Protein AF-A0A328C6I8-F1 (afdb_monomer_lite)

Sequence (115 aa):
MRFDVNVVEVCEVRTPKGKAPVRWLPVTARAIDTDENCGHIVDLDRARWQIKEYFKSLKTGSTYLNSQHRSAHTRLATLSVKAMVAWNLFVIRYLVATTKTSKAAAGSHPHNLRF

InterPro domains:
  IPR012337 Ribonuclease H-like superfamily [SSF53098] (4-102)

Radius of gyration: 19.88 Å; chains: 1; bounding box: 42×38×55 Å

Secondary structure (DSSP, 8-state):
-----EE--EE-SSPPTTSPPPEE--EESS--SSHHHHHHHHHHHHHTTHHHHHHHIIIIIT-GGG----SHHHHHHHHHHHHHHHHHHHHHHHHHHHHHHHHHHTTS-S-S---

Structure (mmCIF, N/CA/C/O backbone):
data_AF-A0A328C6I8-F1
#
_entry.id   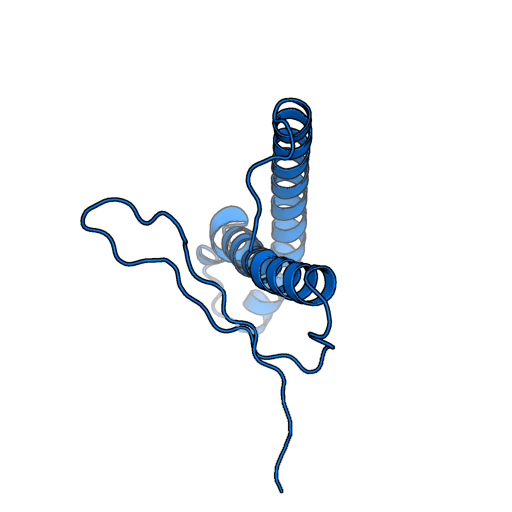AF-A0A328C6I8-F1
#
loop_
_atom_site.group_PDB
_atom_site.id
_atom_site.type_symbol
_atom_site.label_atom_id
_atom_site.label_alt_id
_atom_site.label_comp_id
_atom_site.label_asym_id
_atom_site.label_entity_id
_atom_site.label_seq_id
_atom_site.pdbx_PDB_ins_code
_atom_site.Cartn_x
_atom_site.Cartn_y
_atom_site.Cartn_z
_atom_site.occupancy
_atom_site.B_iso_or_equiv
_atom_site.auth_seq_id
_atom_site.auth_comp_id
_atom_site.auth_asym_id
_atom_site.auth_atom_id
_atom_site.pdbx_PDB_model_num
ATOM 1 N N . MET A 1 1 ? -25.969 -14.976 -11.279 1.00 68.06 1 MET A N 1
ATOM 2 C CA . MET A 1 1 ? -25.013 -15.474 -10.266 1.00 68.06 1 MET A CA 1
ATOM 3 C C . MET A 1 1 ? -24.826 -14.369 -9.237 1.00 68.06 1 MET A C 1
ATOM 5 O O . MET A 1 1 ? -24.573 -13.243 -9.649 1.00 68.06 1 MET A O 1
ATOM 9 N N . ARG A 1 2 ? -25.073 -14.642 -7.952 1.00 82.88 2 ARG A N 1
ATOM 10 C CA . ARG A 1 2 ? -24.988 -13.666 -6.850 1.00 82.88 2 ARG A CA 1
ATOM 11 C C . ARG A 1 2 ? -23.776 -14.052 -5.996 1.00 82.88 2 ARG A C 1
ATOM 13 O O . ARG A 1 2 ? -23.590 -15.241 -5.762 1.00 82.88 2 ARG A O 1
ATOM 20 N N . PHE A 1 3 ? -22.951 -13.083 -5.615 1.00 85.62 3 PHE A N 1
ATOM 21 C CA . PHE A 1 3 ? -21.773 -13.303 -4.775 1.00 85.62 3 PHE A CA 1
ATOM 22 C C . PHE A 1 3 ? -21.976 -12.570 -3.458 1.00 85.62 3 PHE A C 1
ATOM 24 O O . PHE A 1 3 ? -22.242 -11.367 -3.472 1.00 85.62 3 PHE A O 1
ATOM 31 N N . ASP A 1 4 ? -21.847 -13.294 -2.353 1.00 91.81 4 ASP A N 1
ATOM 32 C CA . ASP A 1 4 ? -21.865 -12.709 -1.019 1.00 91.81 4 ASP A CA 1
ATOM 33 C C . ASP A 1 4 ? -20.458 -12.226 -0.661 1.00 91.81 4 ASP A C 1
ATOM 35 O O . ASP A 1 4 ? -19.462 -12.916 -0.891 1.00 91.81 4 ASP A O 1
ATOM 39 N N . VAL A 1 5 ? -20.377 -11.001 -0.146 1.00 95.25 5 VAL A N 1
ATOM 40 C CA . VAL A 1 5 ? -19.127 -10.345 0.248 1.00 95.25 5 VAL A CA 1
ATOM 41 C C . VAL A 1 5 ? -19.330 -9.614 1.562 1.00 95.25 5 VAL A C 1
ATOM 43 O O . VAL A 1 5 ? -20.417 -9.108 1.839 1.00 95.25 5 VAL A O 1
ATOM 46 N N . ASN A 1 6 ? -18.256 -9.503 2.334 1.00 96.50 6 ASN A N 1
ATOM 47 C CA . ASN A 1 6 ? -18.235 -8.693 3.537 1.00 96.50 6 ASN A CA 1
ATOM 48 C C . ASN A 1 6 ? -17.729 -7.290 3.206 1.00 96.50 6 ASN A C 1
ATOM 50 O O . ASN A 1 6 ? -16.883 -7.094 2.325 1.00 96.50 6 ASN A O 1
ATOM 54 N N . VAL A 1 7 ? -18.242 -6.305 3.934 1.00 96.19 7 VAL A N 1
ATOM 55 C CA . VAL A 1 7 ? -17.824 -4.908 3.827 1.00 96.19 7 VAL A CA 1
ATOM 56 C C . VAL A 1 7 ? -17.532 -4.402 5.228 1.00 96.19 7 VAL A C 1
ATOM 58 O O . VAL A 1 7 ? -18.355 -4.561 6.125 1.00 96.19 7 VAL A O 1
ATOM 61 N N . VAL A 1 8 ? -16.364 -3.794 5.406 1.00 96.75 8 VAL A N 1
ATOM 62 C CA . VAL A 1 8 ? -16.003 -3.094 6.643 1.00 96.75 8 VAL A CA 1
ATOM 63 C C . VAL A 1 8 ? -16.141 -1.601 6.386 1.00 96.75 8 VAL A C 1
ATOM 65 O O . VAL A 1 8 ? -15.702 -1.114 5.348 1.00 96.75 8 VAL A O 1
ATOM 68 N N . GLU A 1 9 ? -16.746 -0.861 7.308 1.00 96.31 9 GLU A N 1
ATOM 69 C CA . GLU A 1 9 ? -16.778 0.597 7.245 1.00 96.31 9 GLU A CA 1
ATOM 70 C C . GLU A 1 9 ? -15.747 1.192 8.188 1.00 96.31 9 GLU A C 1
ATOM 72 O O . GLU A 1 9 ? -15.717 0.879 9.374 1.00 96.31 9 GLU A O 1
ATOM 77 N N . VAL A 1 10 ? -14.899 2.068 7.650 1.00 95.19 10 VAL A N 1
ATOM 78 C CA . VAL A 1 10 ? -13.914 2.803 8.435 1.00 95.19 10 VAL A CA 1
ATOM 79 C C . VAL A 1 10 ? -14.214 4.283 8.313 1.00 95.19 10 VAL A C 1
ATOM 81 O O . VAL A 1 10 ? -14.194 4.821 7.205 1.00 95.19 10 VAL A O 1
ATOM 84 N N . CYS A 1 11 ? -14.466 4.933 9.447 1.00 94.62 11 CYS A N 1
ATOM 85 C CA . CYS A 1 11 ? -14.813 6.348 9.542 1.00 94.62 11 CYS A CA 1
ATOM 86 C C . CYS A 1 11 ? -13.964 7.042 10.610 1.00 94.62 11 CYS A C 1
ATOM 88 O O . CYS A 1 11 ? -13.749 6.522 11.703 1.00 94.62 11 CYS A O 1
ATOM 90 N N . GLU A 1 12 ? -13.483 8.243 10.305 1.00 94.81 12 GLU A N 1
ATOM 91 C CA . GLU A 1 12 ? -12.772 9.085 11.262 1.00 94.81 12 GLU A CA 1
ATOM 92 C C . GLU A 1 12 ? -13.726 9.617 12.346 1.00 94.81 12 GLU A C 1
ATOM 94 O O . GLU A 1 12 ? -14.631 10.394 12.058 1.00 94.81 12 GLU A O 1
ATOM 99 N N . VAL A 1 13 ? -13.497 9.231 13.605 1.00 91.62 13 VAL A N 1
ATOM 100 C CA . VAL A 1 13 ? -14.378 9.582 14.738 1.00 91.62 13 VAL A CA 1
ATOM 101 C C . VAL A 1 13 ? -14.275 11.060 15.140 1.00 91.62 13 VAL A C 1
ATOM 103 O O . VAL A 1 13 ? -15.263 11.676 15.529 1.00 91.62 13 VAL A O 1
ATOM 106 N N . ARG A 1 14 ? -13.074 11.651 15.080 1.00 92.81 14 ARG A N 1
ATOM 107 C CA . ARG A 1 14 ? -12.805 13.027 15.543 1.00 92.81 14 ARG A CA 1
ATOM 108 C C . ARG A 1 14 ? -12.286 13.908 14.414 1.00 92.81 14 ARG A C 1
ATOM 110 O O . ARG A 1 14 ? -11.142 14.355 14.440 1.00 92.81 14 ARG A O 1
ATOM 117 N N . THR A 1 15 ? -13.140 14.162 13.431 1.00 92.81 15 THR A N 1
ATOM 118 C CA . THR A 1 15 ? -12.792 15.006 12.286 1.00 92.81 15 THR A CA 1
ATOM 119 C C . THR A 1 15 ? -12.501 16.450 12.716 1.00 92.81 15 THR A C 1
ATOM 121 O O . THR A 1 15 ? -13.297 17.050 13.446 1.00 92.81 15 THR A O 1
ATOM 124 N N . PRO A 1 16 ? -11.391 17.059 12.254 1.00 92.75 16 PRO A N 1
ATOM 125 C CA . PRO A 1 16 ? -11.107 18.467 12.501 1.00 92.75 16 PRO A CA 1
ATOM 126 C C . PRO A 1 16 ? -12.212 19.388 11.971 1.00 92.75 16 PRO A C 1
ATOM 128 O O . PRO A 1 16 ? -12.770 19.159 10.896 1.00 92.75 16 PRO A O 1
ATOM 131 N N . LYS A 1 17 ? -12.486 20.481 12.694 1.00 93.69 17 LYS A N 1
ATOM 132 C CA . LYS A 1 17 ? -13.515 21.459 12.310 1.00 93.69 17 LYS A CA 1
ATOM 133 C C . LYS A 1 17 ? -13.277 21.967 10.882 1.00 93.69 17 LYS A C 1
ATOM 135 O O . LYS A 1 17 ? -12.181 22.413 10.551 1.00 93.69 17 LYS A O 1
ATOM 140 N N . GLY A 1 18 ? -14.319 21.913 10.053 1.00 93.94 18 GLY A N 1
ATOM 141 C CA . GLY A 1 18 ? -14.279 22.378 8.663 1.00 93.94 18 GLY A CA 1
ATOM 142 C C . GLY A 1 18 ? -13.657 21.398 7.660 1.00 93.94 18 GLY A C 1
ATOM 143 O O . GLY A 1 18 ? -13.467 21.780 6.508 1.00 93.94 18 GLY A O 1
ATOM 144 N N . LYS A 1 19 ? -13.341 20.156 8.056 1.00 94.81 19 LYS A N 1
ATOM 145 C CA . LYS A 1 19 ? -12.901 19.090 7.140 1.00 94.81 19 LYS A CA 1
ATOM 146 C C . LYS A 1 19 ? -13.935 17.969 7.062 1.00 94.81 19 LYS A C 1
ATOM 148 O O . LYS A 1 19 ? -14.695 17.759 8.001 1.00 94.81 19 LYS A O 1
ATOM 153 N N . ALA A 1 20 ? -13.958 17.258 5.937 1.00 93.50 20 ALA A N 1
ATOM 154 C CA . ALA A 1 20 ? -14.742 16.036 5.793 1.00 93.50 20 ALA A CA 1
ATOM 155 C C . ALA A 1 20 ? -14.018 14.853 6.468 1.00 93.50 20 ALA A C 1
ATOM 157 O O . ALA A 1 20 ? -12.785 14.804 6.390 1.00 93.50 20 ALA A O 1
ATOM 158 N N . PRO A 1 21 ? -14.746 13.912 7.102 1.00 93.62 21 PRO A N 1
ATOM 159 C CA . PRO A 1 21 ? -14.150 12.726 7.708 1.00 93.62 21 PRO A CA 1
ATOM 160 C C . PRO A 1 21 ? -13.477 11.862 6.648 1.00 93.62 21 PRO A C 1
ATOM 162 O O . PRO A 1 21 ? -14.026 11.650 5.561 1.00 93.62 21 PRO A O 1
ATOM 165 N N . VAL A 1 22 ? -12.320 11.292 6.980 1.00 93.44 22 VAL A N 1
ATOM 166 C CA . VAL A 1 22 ? -11.794 10.177 6.190 1.00 93.44 22 VAL A CA 1
ATOM 167 C C . VAL A 1 22 ? -12.738 8.985 6.355 1.00 93.44 22 VAL A C 1
ATOM 169 O O . VAL A 1 22 ? -12.984 8.528 7.470 1.00 93.44 22 VAL A O 1
ATOM 172 N N . ARG A 1 23 ? -13.263 8.484 5.234 1.00 94.75 23 ARG A N 1
ATOM 173 C CA . ARG A 1 23 ? -14.151 7.322 5.184 1.00 94.75 23 ARG A CA 1
ATOM 174 C C . ARG A 1 23 ? -13.786 6.407 4.027 1.00 94.75 23 ARG A C 1
ATOM 176 O O . ARG A 1 23 ? -13.585 6.888 2.911 1.00 94.75 23 ARG A O 1
ATOM 183 N N . TRP A 1 24 ? -13.737 5.102 4.266 1.00 95.25 24 TRP A N 1
ATOM 184 C CA . TRP A 1 24 ? -13.577 4.111 3.202 1.00 95.25 24 TRP A CA 1
ATOM 185 C C . TRP A 1 24 ? -14.241 2.777 3.555 1.00 95.25 24 TRP A C 1
ATOM 187 O O . TRP A 1 24 ? -14.529 2.501 4.717 1.00 95.25 24 TRP A O 1
ATOM 197 N N . LEU A 1 25 ? -14.523 1.980 2.520 1.00 96.38 25 LEU A N 1
ATOM 198 C CA . LEU A 1 25 ? -15.294 0.737 2.605 1.00 96.38 25 LEU A CA 1
ATOM 199 C C . LEU A 1 25 ? -14.504 -0.433 1.988 1.00 96.38 25 LEU A C 1
ATOM 201 O O . LEU A 1 25 ? -14.712 -0.740 0.810 1.00 96.38 25 LEU A O 1
ATOM 205 N N . PRO A 1 26 ? -13.556 -1.064 2.708 1.00 95.38 26 PRO A N 1
ATOM 206 C CA . PRO A 1 26 ? -12.902 -2.270 2.219 1.00 95.38 26 PRO A CA 1
ATOM 207 C C . PRO A 1 26 ? -13.915 -3.395 1.988 1.00 95.38 26 PRO A C 1
ATOM 209 O O . PRO A 1 26 ? -14.659 -3.775 2.892 1.00 95.38 26 PRO A O 1
ATOM 212 N N . VAL A 1 27 ? -13.910 -3.951 0.777 1.00 95.88 27 VAL A N 1
ATOM 213 C CA . VAL A 1 27 ? -14.687 -5.144 0.418 1.00 95.88 27 VAL A CA 1
ATOM 214 C C . VAL A 1 27 ? -13.780 -6.361 0.526 1.00 95.88 27 VAL A C 1
ATOM 216 O O . VAL A 1 27 ? -12.645 -6.340 0.046 1.00 95.88 27 VAL A O 1
ATOM 219 N N . THR A 1 28 ? -14.261 -7.421 1.167 1.00 94.94 28 THR A N 1
ATOM 220 C CA . THR A 1 28 ? -13.433 -8.571 1.531 1.00 94.94 28 THR A CA 1
ATOM 221 C C . THR A 1 28 ? -14.233 -9.869 1.561 1.00 94.94 28 THR A C 1
ATOM 223 O O . THR A 1 28 ? -15.422 -9.882 1.858 1.00 94.94 28 THR A O 1
ATOM 226 N N . ALA A 1 29 ? -13.559 -10.982 1.273 1.00 94.69 29 ALA A N 1
ATOM 227 C CA . ALA A 1 29 ? -14.094 -12.331 1.477 1.00 94.69 29 ALA A CA 1
ATOM 228 C C . ALA A 1 29 ? -13.747 -12.896 2.870 1.00 94.69 29 ALA A C 1
ATOM 230 O O . ALA A 1 29 ? -14.080 -14.035 3.183 1.00 94.69 29 ALA A O 1
ATOM 231 N N . ARG A 1 30 ? -13.018 -12.132 3.693 1.00 94.19 30 ARG A N 1
ATOM 232 C CA . ARG A 1 30 ? -12.588 -12.550 5.035 1.00 94.19 30 ARG A CA 1
ATOM 233 C C . ARG A 1 30 ? -13.716 -12.359 6.048 1.00 94.19 30 ARG A C 1
ATOM 235 O O . ARG A 1 30 ? -14.568 -11.495 5.859 1.00 94.19 30 ARG A O 1
ATOM 242 N N . ALA A 1 31 ? -13.674 -13.144 7.119 1.00 95.06 31 ALA A N 1
ATOM 243 C CA . ALA A 1 31 ? -14.559 -13.028 8.275 1.00 95.06 31 ALA A CA 1
ATOM 244 C C . ALA A 1 31 ? -14.543 -11.613 8.884 1.00 95.06 31 ALA A C 1
ATOM 246 O O . ALA A 1 31 ? -13.509 -10.943 8.850 1.00 95.06 31 ALA A O 1
ATOM 247 N N . ILE A 1 32 ? -15.680 -11.188 9.441 1.00 96.56 32 ILE A N 1
ATOM 248 C CA . ILE A 1 32 ? -15.874 -9.885 10.112 1.00 96.56 32 ILE A CA 1
ATOM 249 C C . ILE A 1 32 ? -16.543 -10.038 11.491 1.00 96.56 32 ILE A C 1
ATOM 251 O O . ILE A 1 32 ? -17.107 -9.089 12.017 1.00 96.56 32 ILE A O 1
ATOM 255 N N . ASP A 1 33 ? -16.493 -11.240 12.075 1.00 96.38 33 ASP A N 1
ATOM 256 C CA . ASP A 1 33 ? -17.268 -11.590 13.278 1.00 96.38 33 ASP A CA 1
ATOM 257 C C . ASP A 1 33 ? -16.764 -10.935 14.573 1.00 96.38 33 ASP A C 1
ATOM 259 O O . ASP A 1 33 ? -17.470 -10.935 15.578 1.00 96.38 33 ASP A O 1
ATOM 263 N N . THR A 1 34 ? -15.537 -10.406 14.572 1.00 96.81 34 THR A N 1
ATOM 264 C CA . THR A 1 34 ? -14.910 -9.795 15.750 1.00 96.81 34 THR A CA 1
ATOM 265 C C . THR A 1 34 ? -14.208 -8.492 15.389 1.00 96.81 34 THR A C 1
ATOM 267 O O . THR A 1 34 ? -13.828 -8.265 14.234 1.00 96.81 34 THR A O 1
ATOM 270 N N . ASP A 1 35 ? -13.980 -7.653 16.394 1.00 95.12 35 ASP A N 1
ATOM 271 C CA . ASP A 1 35 ? -13.254 -6.393 16.235 1.00 95.12 35 ASP A CA 1
ATOM 272 C C . ASP A 1 35 ? -11.826 -6.625 15.717 1.00 95.12 35 ASP A C 1
ATOM 274 O O . ASP A 1 35 ? -11.332 -5.864 14.885 1.00 95.12 35 ASP A O 1
ATOM 278 N N . GLU A 1 36 ? -11.170 -7.714 16.129 1.00 95.50 36 GLU A N 1
ATOM 279 C CA . GLU A 1 36 ? -9.837 -8.085 15.644 1.00 95.50 36 GLU A CA 1
ATOM 280 C C . GLU A 1 36 ? -9.851 -8.455 14.157 1.00 95.50 36 GLU A C 1
ATOM 282 O O . GLU A 1 36 ? -8.936 -8.079 13.415 1.00 95.50 36 GLU A O 1
ATOM 287 N N . ASN A 1 37 ? -10.896 -9.155 13.699 1.00 96.12 37 ASN A N 1
ATOM 288 C CA . ASN A 1 37 ? -11.069 -9.477 12.283 1.00 96.12 37 ASN A CA 1
ATOM 289 C C . ASN A 1 37 ? -11.185 -8.193 11.450 1.00 96.12 37 ASN A C 1
ATOM 291 O O . ASN A 1 37 ? -10.467 -8.022 10.457 1.00 96.12 37 ASN A O 1
ATOM 295 N N . CYS A 1 38 ? -12.035 -7.265 11.896 1.00 95.94 38 CYS A N 1
ATOM 296 C CA . CYS A 1 38 ? -12.212 -5.958 11.272 1.00 95.94 38 CYS A CA 1
ATOM 297 C C . CYS A 1 38 ? -10.909 -5.146 11.291 1.00 95.94 38 CYS A C 1
ATOM 299 O O . CYS A 1 38 ? -10.478 -4.662 10.243 1.00 95.94 38 CYS A O 1
ATOM 301 N N . GLY A 1 39 ? -10.224 -5.070 12.435 1.00 94.94 39 GLY A N 1
ATOM 302 C CA . GLY A 1 39 ? -8.940 -4.383 12.580 1.00 94.94 39 GLY A CA 1
ATOM 303 C C . GLY A 1 39 ? -7.878 -4.908 11.611 1.00 94.94 39 GLY A C 1
ATOM 304 O O . GLY A 1 39 ? -7.221 -4.126 10.923 1.00 94.94 39 GLY A O 1
ATOM 305 N N . HIS A 1 40 ? -7.781 -6.228 11.449 1.00 95.38 40 HIS A N 1
ATOM 306 C CA . HIS A 1 40 ? -6.842 -6.828 10.504 1.00 95.38 40 HIS A CA 1
ATOM 307 C C . HIS A 1 40 ? -7.182 -6.495 9.040 1.00 95.38 40 HIS A C 1
ATOM 309 O O . HIS A 1 40 ? -6.282 -6.268 8.230 1.00 95.38 40 HIS A O 1
ATOM 315 N N . ILE A 1 41 ? -8.465 -6.442 8.670 1.00 96.19 41 ILE A N 1
ATOM 316 C CA . ILE A 1 41 ? -8.881 -5.998 7.328 1.00 96.19 41 ILE A CA 1
ATOM 317 C C . ILE A 1 41 ? -8.458 -4.543 7.093 1.00 96.19 41 ILE A C 1
ATOM 319 O O . ILE A 1 41 ? -7.915 -4.226 6.031 1.00 96.19 41 ILE A O 1
ATOM 323 N N . VAL A 1 42 ? -8.649 -3.679 8.092 1.00 94.75 42 VAL A N 1
ATOM 324 C CA . VAL A 1 42 ? -8.217 -2.279 8.034 1.00 94.75 42 VAL A CA 1
ATOM 325 C C . VAL A 1 42 ? -6.701 -2.173 7.872 1.00 94.75 42 VAL A C 1
ATOM 327 O O . VAL A 1 42 ? -6.234 -1.395 7.040 1.00 94.75 42 VAL A O 1
ATOM 330 N N . ASP A 1 43 ? -5.920 -2.967 8.603 1.00 93.88 43 ASP A N 1
ATOM 331 C CA . ASP A 1 43 ? -4.459 -2.946 8.505 1.00 93.88 43 ASP A CA 1
ATOM 332 C C . ASP A 1 43 ? -3.945 -3.448 7.151 1.00 93.88 43 ASP A C 1
ATOM 334 O O . ASP A 1 43 ? -3.013 -2.862 6.592 1.00 93.88 43 ASP A O 1
ATOM 338 N N . LEU A 1 44 ? -4.587 -4.463 6.563 1.00 92.38 44 LEU A N 1
ATOM 339 C CA . LEU A 1 44 ? -4.280 -4.891 5.196 1.00 92.38 44 LEU A CA 1
ATOM 340 C C . LEU A 1 44 ? -4.583 -3.796 4.169 1.00 92.38 44 LEU A C 1
ATOM 342 O O . LEU A 1 44 ? -3.759 -3.527 3.289 1.00 92.38 44 LEU A O 1
ATOM 346 N N . ASP A 1 45 ? -5.737 -3.136 4.278 1.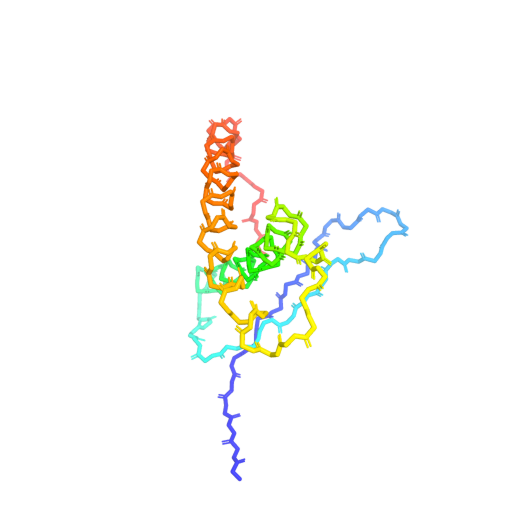00 92.00 45 ASP A N 1
ATOM 347 C CA . ASP A 1 45 ? -6.085 -2.057 3.351 1.00 92.00 45 ASP A CA 1
ATOM 348 C C . ASP A 1 45 ? -5.166 -0.835 3.529 1.00 92.00 45 ASP A C 1
ATOM 350 O O . ASP A 1 45 ? -4.752 -0.213 2.548 1.00 92.00 45 ASP A O 1
ATOM 354 N N . ARG A 1 46 ? -4.718 -0.546 4.758 1.00 90.62 46 ARG A N 1
ATOM 355 C CA . ARG A 1 46 ? -3.669 0.456 5.020 1.00 90.62 46 ARG A CA 1
ATOM 356 C C . ARG A 1 46 ? -2.338 0.063 4.382 1.00 90.62 46 ARG A C 1
ATOM 358 O O . ARG A 1 46 ? -1.683 0.905 3.757 1.00 90.62 46 ARG A O 1
ATOM 365 N N . ALA A 1 47 ? -1.945 -1.208 4.482 1.00 90.12 47 ALA A N 1
ATOM 366 C CA . ALA A 1 47 ? -0.722 -1.723 3.869 1.00 90.12 47 ALA A CA 1
ATOM 367 C C . ALA A 1 47 ? -0.737 -1.599 2.336 1.00 90.12 47 ALA A C 1
ATOM 369 O O . ALA A 1 47 ? 0.322 -1.444 1.724 1.00 90.12 47 ALA A O 1
ATOM 370 N N . ARG A 1 48 ? -1.920 -1.537 1.706 1.00 90.06 48 ARG A N 1
ATOM 371 C CA . ARG A 1 48 ? -2.063 -1.251 0.270 1.00 90.06 48 ARG A CA 1
ATOM 372 C C . ARG A 1 48 ? -1.350 0.032 -0.149 1.00 90.06 48 ARG A C 1
ATOM 374 O O . ARG A 1 48 ? -0.888 0.115 -1.283 1.00 90.06 48 ARG A O 1
ATOM 381 N N . TRP A 1 49 ? -1.215 1.034 0.725 1.00 87.19 49 TRP A N 1
ATOM 382 C CA . TRP A 1 49 ? -0.505 2.268 0.374 1.00 87.19 49 TRP A CA 1
ATOM 383 C C . TRP A 1 49 ? 0.984 2.041 0.062 1.00 87.19 49 TRP A C 1
ATOM 385 O O . TRP A 1 49 ? 1.563 2.785 -0.732 1.00 87.19 49 TRP A O 1
ATOM 395 N N . GLN A 1 50 ? 1.596 0.980 0.597 1.00 90.88 50 GLN A N 1
ATOM 396 C CA . GLN A 1 50 ? 3.013 0.671 0.380 1.00 90.88 50 GLN A CA 1
ATOM 397 C C . GLN A 1 50 ? 3.358 0.491 -1.104 1.00 90.88 50 GLN A C 1
ATOM 399 O O . GLN A 1 50 ? 4.424 0.921 -1.548 1.00 90.88 50 GLN A O 1
ATOM 404 N N . ILE A 1 51 ? 2.431 -0.035 -1.915 1.00 91.75 51 ILE A N 1
ATOM 405 C CA . ILE A 1 51 ? 2.661 -0.177 -3.358 1.00 91.75 51 ILE A CA 1
ATOM 406 C C . ILE A 1 51 ? 2.831 1.183 -4.052 1.00 91.75 51 ILE A C 1
ATOM 408 O O . ILE A 1 51 ? 3.611 1.308 -4.997 1.00 91.75 51 ILE A O 1
ATOM 412 N N . LYS A 1 52 ? 2.149 2.233 -3.570 1.00 92.75 52 LYS A N 1
ATOM 413 C CA . LYS A 1 52 ? 2.296 3.591 -4.112 1.00 92.75 52 LYS A CA 1
ATOM 414 C C . LYS A 1 52 ? 3.671 4.161 -3.790 1.00 92.75 52 LYS A C 1
ATOM 416 O O . LYS A 1 52 ? 4.281 4.784 -4.659 1.00 92.75 52 LYS A O 1
ATOM 421 N N . GLU A 1 53 ? 4.177 3.915 -2.584 1.00 93.12 53 GLU A N 1
ATOM 422 C CA . GLU A 1 53 ? 5.537 4.310 -2.208 1.00 93.12 53 GLU A CA 1
ATOM 423 C C . GLU A 1 53 ? 6.590 3.559 -3.029 1.00 93.12 53 GLU A C 1
ATOM 425 O O . GLU A 1 53 ? 7.541 4.185 -3.501 1.00 93.12 53 GLU A O 1
ATOM 430 N N . TYR A 1 54 ? 6.395 2.264 -3.301 1.00 94.88 54 TYR A N 1
ATOM 431 C CA . TYR A 1 54 ? 7.256 1.527 -4.229 1.00 94.88 54 TYR A CA 1
ATOM 432 C C . TYR A 1 54 ? 7.238 2.141 -5.636 1.00 94.88 54 TYR A C 1
ATOM 434 O O . TYR A 1 54 ? 8.295 2.444 -6.192 1.00 94.88 54 TYR A O 1
ATOM 442 N N .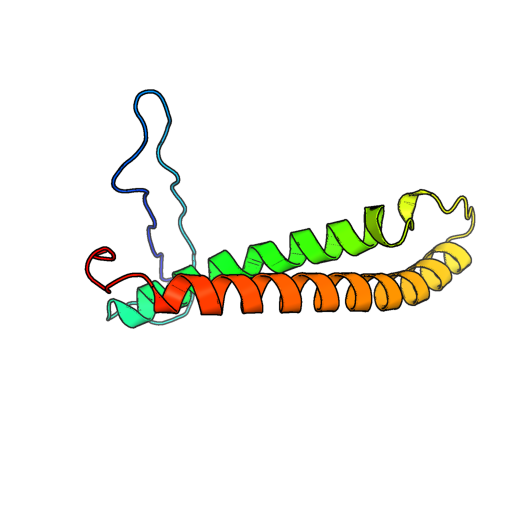 PHE A 1 55 ? 6.058 2.409 -6.209 1.00 94.75 55 PHE A N 1
ATOM 443 C CA . PHE A 1 55 ? 5.972 3.029 -7.536 1.00 94.75 55 PHE A CA 1
ATOM 444 C C . PHE A 1 55 ? 6.567 4.439 -7.579 1.00 94.75 55 PHE A C 1
ATOM 446 O O . PHE A 1 55 ? 7.106 4.838 -8.613 1.00 94.75 55 PHE A O 1
ATOM 453 N N . LYS A 1 56 ? 6.515 5.187 -6.473 1.00 93.31 56 LYS A N 1
ATOM 454 C CA . LYS A 1 56 ? 7.216 6.468 -6.333 1.00 93.31 56 LYS A CA 1
ATOM 455 C C . LYS A 1 56 ? 8.736 6.274 -6.335 1.00 93.31 56 LYS A C 1
ATOM 457 O O . LYS A 1 56 ? 9.434 6.985 -7.062 1.00 93.31 56 LYS A O 1
ATOM 462 N N . SER A 1 57 ? 9.245 5.285 -5.598 1.00 94.44 57 SER A N 1
ATOM 463 C CA . SER A 1 57 ? 10.661 4.894 -5.641 1.00 94.44 57 SER A CA 1
ATOM 464 C C . SER A 1 57 ? 11.084 4.449 -7.041 1.00 94.44 57 SER A C 1
ATOM 466 O O . SER A 1 57 ? 12.172 4.798 -7.479 1.00 94.44 57 SER A O 1
ATOM 468 N N . LEU A 1 58 ? 10.224 3.756 -7.789 1.00 94.81 58 LEU A N 1
ATOM 469 C CA . LEU A 1 58 ? 10.514 3.343 -9.162 1.00 94.81 58 LEU A CA 1
ATOM 470 C C . LEU A 1 58 ? 10.547 4.525 -10.127 1.00 94.81 58 LEU A C 1
ATOM 472 O O . LEU A 1 58 ? 11.541 4.737 -10.814 1.00 94.81 58 LEU A O 1
ATOM 476 N N . LYS A 1 59 ? 9.480 5.318 -10.172 1.00 90.12 59 LYS A N 1
ATOM 477 C CA . LYS A 1 59 ? 9.338 6.395 -11.156 1.00 90.12 59 LYS A CA 1
ATOM 478 C C . LYS A 1 59 ? 10.314 7.540 -10.899 1.00 90.12 59 LYS A C 1
ATOM 480 O O . LYS A 1 59 ? 11.025 7.954 -11.812 1.00 90.12 59 LYS A O 1
ATOM 485 N N . THR A 1 60 ? 10.349 8.024 -9.660 1.00 90.06 60 THR A N 1
ATOM 486 C CA . THR A 1 60 ? 11.112 9.214 -9.270 1.00 90.06 60 THR A CA 1
ATOM 487 C C . THR A 1 60 ? 12.431 8.835 -8.605 1.00 90.06 60 THR A C 1
ATOM 489 O O . THR A 1 60 ? 13.475 9.322 -9.023 1.00 90.06 60 THR A O 1
ATOM 492 N N . GLY A 1 61 ? 12.407 7.935 -7.615 1.00 87.50 61 GLY A N 1
ATOM 493 C CA . GLY A 1 61 ? 13.599 7.593 -6.822 1.00 87.50 61 GLY A CA 1
ATOM 494 C C . GLY A 1 61 ? 14.717 6.930 -7.631 1.00 87.50 61 GLY A C 1
ATOM 495 O O . GLY A 1 61 ? 15.882 7.274 -7.476 1.00 87.50 61 GLY A O 1
ATOM 496 N N . SER A 1 62 ? 14.365 6.026 -8.545 1.00 89.69 62 SER A N 1
ATOM 497 C CA . SER A 1 62 ? 15.317 5.358 -9.434 1.00 89.69 62 SER A CA 1
ATOM 498 C C . SER A 1 62 ? 15.601 6.155 -10.710 1.00 89.69 62 SER A C 1
ATOM 500 O O . SER A 1 62 ? 16.378 5.693 -11.538 1.00 89.69 62 SER A O 1
ATOM 502 N N . THR A 1 63 ? 14.966 7.321 -10.891 1.00 88.50 63 THR A N 1
ATOM 503 C CA . THR A 1 63 ? 15.048 8.176 -12.091 1.00 88.50 63 THR A CA 1
ATOM 504 C C . THR A 1 63 ? 14.630 7.503 -13.406 1.00 88.50 63 THR A C 1
ATOM 506 O O . THR A 1 63 ? 14.988 7.980 -14.481 1.00 88.50 63 THR A O 1
ATOM 509 N N . TYR A 1 64 ? 13.833 6.426 -13.353 1.00 86.31 64 TYR A N 1
ATOM 510 C CA . TYR A 1 64 ? 13.377 5.697 -14.545 1.00 86.31 64 TYR A CA 1
ATOM 511 C C . TYR A 1 64 ? 12.646 6.591 -15.561 1.00 86.31 64 TYR A C 1
ATOM 513 O O . TYR A 1 64 ? 12.857 6.451 -16.762 1.00 86.31 64 TYR A O 1
ATOM 521 N N . LEU A 1 65 ? 11.830 7.549 -15.101 1.00 80.06 65 LEU A N 1
ATOM 522 C CA . LEU A 1 65 ? 11.110 8.460 -16.003 1.00 80.06 65 LEU A CA 1
ATOM 523 C C . LEU A 1 65 ? 12.029 9.391 -16.813 1.00 80.06 65 LEU A C 1
ATOM 525 O O . LEU A 1 65 ? 11.596 9.919 -17.832 1.00 80.06 65 LEU A O 1
ATOM 529 N N . ASN A 1 66 ? 13.288 9.562 -16.402 1.00 82.44 66 ASN A N 1
ATOM 530 C CA . ASN A 1 66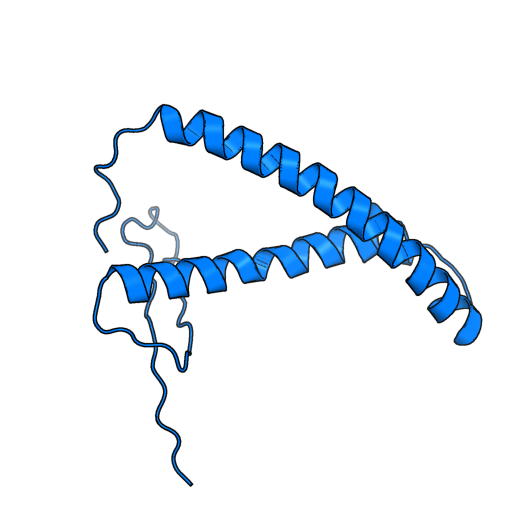 ? 14.255 10.411 -17.101 1.00 82.44 66 ASN A CA 1
ATOM 531 C C . ASN A 1 66 ? 15.010 9.652 -18.209 1.00 82.44 66 ASN A C 1
ATOM 533 O O . ASN A 1 66 ? 15.792 10.249 -18.951 1.00 82.44 66 ASN A O 1
ATOM 537 N N . SER A 1 67 ? 14.809 8.337 -18.335 1.00 77.00 67 SER A N 1
ATOM 538 C CA . SER A 1 67 ? 15.466 7.515 -19.350 1.00 77.00 67 SER A CA 1
ATOM 539 C C . SER A 1 67 ? 14.836 7.726 -20.735 1.00 77.00 67 SER A C 1
ATOM 541 O O . SER A 1 67 ? 13.718 7.291 -20.994 1.00 77.00 67 SER A O 1
ATOM 543 N N . GLN A 1 68 ? 15.571 8.341 -21.667 1.00 78.56 68 GLN A N 1
ATOM 544 C CA . GLN A 1 68 ? 15.097 8.654 -23.029 1.00 78.56 68 GLN A CA 1
ATOM 545 C C . GLN A 1 68 ? 15.250 7.491 -24.036 1.00 78.56 68 GLN A C 1
ATOM 547 O O . GLN A 1 68 ? 15.649 7.685 -25.186 1.00 78.56 68 GLN A O 1
ATOM 552 N N . HIS A 1 69 ? 14.960 6.253 -23.632 1.00 79.50 69 HIS A N 1
ATOM 553 C CA . HIS A 1 69 ? 15.067 5.110 -24.545 1.00 79.50 69 HIS A CA 1
ATOM 554 C C . HIS A 1 69 ? 13.887 5.068 -25.525 1.00 79.50 69 HIS A C 1
ATOM 556 O O . HIS A 1 69 ? 12.726 5.069 -25.115 1.00 79.50 69 HIS A O 1
ATOM 562 N N . ARG A 1 70 ? 14.181 4.986 -26.828 1.00 76.69 70 ARG A N 1
ATOM 563 C CA . ARG A 1 70 ? 13.160 4.992 -27.892 1.00 76.69 70 ARG A CA 1
ATOM 564 C C . ARG A 1 70 ? 12.632 3.602 -28.260 1.00 76.69 70 ARG A C 1
ATOM 566 O O . ARG A 1 70 ? 11.512 3.497 -28.746 1.00 76.69 70 ARG A O 1
ATOM 573 N N . SER A 1 71 ? 13.389 2.533 -27.999 1.00 89.25 71 SER A N 1
ATOM 574 C CA . SER A 1 71 ? 12.955 1.160 -28.295 1.00 89.25 71 SER A CA 1
ATOM 575 C C . SER A 1 71 ? 12.180 0.540 -27.122 1.00 89.25 71 SER A C 1
ATOM 577 O O . SER A 1 71 ? 12.452 0.813 -25.950 1.00 89.25 71 SER A O 1
ATOM 579 N N . ALA A 1 72 ? 11.205 -0.325 -27.418 1.00 86.62 72 ALA A N 1
ATOM 580 C CA . ALA A 1 72 ? 10.481 -1.075 -26.387 1.00 86.62 72 ALA A CA 1
ATOM 581 C C . ALA A 1 72 ? 11.412 -2.019 -25.607 1.00 86.62 72 ALA A C 1
ATOM 583 O O . ALA A 1 72 ? 11.344 -2.069 -24.382 1.00 86.62 72 ALA A O 1
ATOM 584 N N . HIS A 1 73 ? 12.325 -2.692 -26.309 1.00 90.81 73 HIS A N 1
ATOM 585 C CA . HIS A 1 73 ? 13.276 -3.625 -25.714 1.00 90.81 73 HIS A CA 1
ATOM 586 C C . HIS A 1 73 ? 14.192 -2.946 -24.684 1.00 90.81 73 HIS A C 1
ATOM 588 O O . HIS A 1 73 ? 14.273 -3.388 -23.541 1.00 90.81 73 HIS A O 1
ATOM 594 N N . THR A 1 74 ? 14.810 -1.816 -25.042 1.00 89.06 74 THR A N 1
ATOM 595 C CA . THR A 1 74 ? 15.695 -1.084 -24.125 1.00 89.06 74 THR A CA 1
ATOM 596 C C . THR A 1 74 ? 14.919 -0.495 -22.946 1.00 89.06 74 THR A C 1
ATOM 598 O O . THR A 1 74 ? 15.426 -0.489 -21.831 1.00 89.06 74 THR A O 1
ATOM 601 N N . ARG A 1 75 ? 13.664 -0.059 -23.141 1.00 87.25 75 ARG A N 1
ATOM 602 C CA . ARG A 1 75 ? 12.811 0.394 -22.027 1.00 87.25 75 ARG A CA 1
ATOM 603 C C . ARG A 1 75 ? 12.524 -0.720 -21.024 1.00 87.25 75 ARG A C 1
ATOM 605 O O . ARG A 1 75 ? 12.639 -0.480 -19.827 1.00 87.25 75 ARG A O 1
ATOM 612 N N . LEU A 1 76 ? 12.188 -1.920 -21.498 1.00 91.50 76 LEU A N 1
ATOM 613 C CA . LEU A 1 76 ? 11.933 -3.069 -20.627 1.00 91.50 76 LEU A CA 1
ATOM 614 C C . LEU A 1 76 ? 13.203 -3.512 -19.892 1.00 91.50 76 LEU A C 1
ATOM 616 O O . LEU A 1 76 ? 13.154 -3.708 -18.682 1.00 91.50 76 LEU A O 1
ATOM 620 N N . ALA A 1 77 ? 14.346 -3.574 -20.581 1.00 92.56 77 ALA A N 1
ATOM 621 C CA . ALA A 1 77 ? 15.626 -3.898 -19.951 1.00 92.56 77 ALA A CA 1
ATOM 622 C C . ALA A 1 77 ? 16.004 -2.882 -18.854 1.00 92.56 77 ALA A C 1
ATOM 624 O O . ALA A 1 77 ? 16.331 -3.264 -17.728 1.00 92.56 77 ALA A O 1
ATOM 625 N N . THR A 1 78 ? 15.886 -1.580 -19.142 1.00 92.62 78 THR A N 1
ATOM 626 C CA . THR A 1 78 ? 16.133 -0.522 -18.152 1.00 92.62 78 THR A CA 1
ATOM 627 C C . THR A 1 78 ? 15.141 -0.600 -16.992 1.00 92.62 78 THR A C 1
ATOM 629 O O . THR A 1 78 ? 15.545 -0.440 -15.840 1.00 92.62 78 THR A O 1
ATOM 632 N N . LEU A 1 79 ? 13.862 -0.887 -17.258 1.00 93.94 79 LEU A N 1
ATOM 633 C CA . LEU A 1 79 ? 12.848 -1.065 -16.219 1.00 93.94 79 LEU A CA 1
ATOM 634 C C . LEU A 1 79 ? 13.225 -2.193 -15.255 1.00 93.94 79 LEU A C 1
ATOM 636 O O . LEU A 1 79 ? 13.133 -1.988 -14.049 1.00 93.94 79 LEU A O 1
ATOM 640 N N . SER A 1 80 ? 13.685 -3.342 -15.757 1.00 94.69 80 SER A N 1
ATOM 641 C CA . SER A 1 80 ? 14.095 -4.477 -14.919 1.00 94.69 80 SER A CA 1
ATOM 642 C C . SER A 1 80 ? 15.209 -4.095 -13.942 1.00 94.69 80 SER A C 1
ATOM 644 O O . SER A 1 80 ? 15.097 -4.346 -12.742 1.00 94.69 80 SER A O 1
ATOM 646 N N . VAL A 1 81 ? 16.250 -3.408 -14.426 1.00 94.31 81 VAL A N 1
ATOM 647 C CA . VAL A 1 81 ? 17.358 -2.943 -13.573 1.00 94.31 81 VAL A CA 1
ATOM 648 C C . VAL A 1 81 ? 16.868 -1.903 -12.561 1.00 94.31 81 VAL A C 1
ATOM 650 O O . VAL A 1 81 ? 17.161 -1.985 -11.365 1.00 94.31 81 VAL A O 1
ATOM 653 N N . LYS A 1 82 ? 16.075 -0.929 -13.017 1.00 94.38 82 LYS A N 1
ATOM 654 C CA . LYS A 1 82 ? 15.548 0.150 -12.174 1.00 94.38 82 LYS A CA 1
ATOM 655 C C . LYS A 1 82 ? 14.550 -0.351 -11.129 1.00 94.38 82 LYS A C 1
ATOM 657 O O . LYS A 1 82 ? 14.532 0.191 -10.027 1.00 94.38 82 LYS A O 1
ATOM 662 N N . ALA A 1 83 ? 13.786 -1.402 -11.418 1.00 95.88 83 ALA A N 1
ATOM 663 C CA . ALA A 1 83 ? 12.885 -2.054 -10.471 1.00 95.88 83 ALA A CA 1
ATOM 664 C C . ALA A 1 83 ? 13.636 -2.631 -9.266 1.00 95.88 83 ALA A C 1
ATOM 666 O O . ALA A 1 83 ? 13.185 -2.452 -8.132 1.00 95.88 83 ALA A O 1
ATOM 667 N N . MET A 1 84 ? 14.805 -3.239 -9.492 1.00 96.50 84 MET A N 1
ATOM 668 C CA . MET A 1 84 ? 15.652 -3.761 -8.416 1.00 96.50 84 MET A CA 1
ATOM 669 C C . MET A 1 84 ? 16.249 -2.633 -7.562 1.00 96.50 84 MET A C 1
ATOM 671 O O . MET A 1 84 ? 16.215 -2.692 -6.334 1.00 96.50 84 MET A O 1
ATOM 675 N N . VAL A 1 85 ? 16.729 -1.553 -8.191 1.00 95.19 85 VAL A N 1
ATOM 676 C CA . VAL A 1 85 ? 17.217 -0.362 -7.466 1.00 95.19 85 VAL A CA 1
ATOM 677 C C . VAL A 1 85 ? 16.095 0.282 -6.645 1.00 95.19 85 VAL A C 1
ATOM 679 O O . VAL A 1 85 ? 16.280 0.598 -5.471 1.00 95.19 85 VAL A O 1
ATOM 682 N N . ALA A 1 86 ? 14.913 0.439 -7.240 1.00 96.44 86 ALA A N 1
ATOM 683 C CA . ALA A 1 86 ? 13.740 1.004 -6.585 1.00 96.44 86 ALA A CA 1
ATOM 684 C C . ALA A 1 86 ? 13.288 0.185 -5.373 1.00 96.44 86 ALA A C 1
ATOM 686 O O . ALA A 1 86 ? 12.888 0.771 -4.367 1.00 96.44 86 ALA A O 1
ATOM 687 N N . TRP A 1 87 ? 13.378 -1.146 -5.456 1.00 97.19 87 TRP A N 1
ATOM 688 C CA . TRP A 1 87 ? 13.096 -2.039 -4.336 1.00 97.19 87 TRP A CA 1
ATOM 689 C C . TRP A 1 87 ? 14.046 -1.787 -3.166 1.00 97.19 87 TRP A C 1
ATOM 691 O O . TRP A 1 87 ? 13.582 -1.559 -2.054 1.00 97.19 87 TRP A O 1
ATOM 701 N N . ASN A 1 88 ? 15.356 -1.719 -3.415 1.00 96.31 88 ASN A N 1
ATOM 702 C CA . ASN A 1 88 ? 16.336 -1.435 -2.362 1.00 96.31 88 ASN A CA 1
ATOM 703 C C . ASN A 1 88 ? 16.097 -0.065 -1.702 1.00 96.31 88 ASN A C 1
ATOM 705 O O . ASN A 1 88 ? 16.077 0.039 -0.475 1.00 96.31 88 ASN A O 1
ATOM 709 N N . LEU A 1 89 ? 15.832 0.976 -2.502 1.00 94.44 89 LEU A N 1
ATOM 710 C CA . LEU A 1 89 ? 15.478 2.306 -1.986 1.00 94.44 89 LEU A CA 1
ATOM 711 C C . LEU A 1 89 ? 14.198 2.274 -1.140 1.00 94.44 89 LEU A C 1
ATOM 713 O O . LEU A 1 89 ? 14.120 2.924 -0.095 1.00 94.44 89 LEU A O 1
ATOM 717 N N . PHE A 1 90 ? 13.191 1.526 -1.592 1.00 95.44 90 PHE A N 1
ATOM 718 C CA . PHE A 1 90 ? 11.940 1.345 -0.870 1.00 95.44 90 PHE A CA 1
ATOM 719 C C . PHE A 1 90 ? 12.156 0.616 0.465 1.00 95.44 90 PHE A C 1
ATOM 721 O O . PHE A 1 90 ? 11.719 1.132 1.490 1.00 95.44 90 PHE A O 1
ATOM 728 N N . VAL A 1 91 ? 12.881 -0.508 0.480 1.00 95.00 91 VAL A N 1
ATOM 729 C CA . VAL A 1 91 ? 13.153 -1.301 1.692 1.00 95.00 91 VAL A CA 1
ATOM 730 C C . VAL A 1 91 ? 13.921 -0.488 2.731 1.00 95.00 91 VAL A C 1
ATOM 732 O O . VAL A 1 91 ? 13.519 -0.464 3.891 1.00 95.00 91 VAL A O 1
ATOM 735 N N . ILE A 1 92 ? 14.972 0.237 2.332 1.00 94.19 92 ILE A N 1
ATOM 736 C CA . ILE A 1 92 ? 15.744 1.075 3.264 1.00 94.19 92 ILE A CA 1
ATOM 737 C C . ILE A 1 92 ? 14.833 2.123 3.920 1.00 94.19 92 ILE A C 1
ATOM 739 O O . ILE A 1 92 ? 14.819 2.257 5.144 1.00 94.19 92 ILE A O 1
ATOM 743 N N . ARG A 1 93 ? 14.021 2.835 3.125 1.00 92.00 93 ARG A N 1
ATOM 744 C CA . ARG A 1 93 ? 13.062 3.822 3.654 1.00 92.00 93 ARG A CA 1
ATOM 745 C C . ARG A 1 93 ? 12.019 3.176 4.564 1.00 92.00 93 ARG A C 1
ATOM 747 O O . ARG A 1 93 ? 11.692 3.750 5.602 1.00 92.00 93 ARG A O 1
ATOM 754 N N . TYR A 1 94 ? 11.508 2.009 4.177 1.00 91.50 94 TYR A N 1
ATOM 755 C CA . TYR A 1 94 ? 10.513 1.265 4.940 1.00 91.50 94 TYR A CA 1
ATOM 756 C C . TYR A 1 94 ? 11.055 0.874 6.320 1.00 91.50 94 TYR A C 1
ATOM 758 O O . TYR A 1 94 ? 10.441 1.223 7.324 1.00 91.50 94 TYR A O 1
ATOM 766 N N . LEU A 1 95 ? 12.242 0.262 6.384 1.00 92.44 95 LEU A N 1
ATOM 767 C CA . LEU A 1 95 ? 12.875 -0.159 7.640 1.00 92.44 95 LEU A CA 1
ATOM 768 C C . LEU A 1 95 ? 13.161 1.019 8.582 1.00 92.44 95 LEU A C 1
ATOM 770 O O . LEU A 1 95 ? 12.960 0.921 9.794 1.00 92.44 95 LEU A O 1
ATOM 774 N N . VAL A 1 96 ? 13.595 2.160 8.039 1.00 91.50 96 VAL A N 1
ATOM 775 C CA . VAL A 1 96 ? 13.803 3.380 8.837 1.00 91.50 96 VAL A CA 1
ATOM 776 C C . VAL A 1 96 ? 12.477 3.888 9.411 1.00 91.50 96 VAL A C 1
ATOM 778 O O . VAL A 1 96 ? 12.406 4.239 10.592 1.00 91.50 96 VAL A O 1
ATOM 781 N N . ALA A 1 97 ? 11.414 3.904 8.603 1.00 85.50 97 ALA A N 1
ATOM 782 C CA . ALA A 1 97 ? 10.097 4.356 9.040 1.00 85.50 97 ALA A CA 1
ATOM 783 C C . ALA A 1 97 ? 9.503 3.441 10.123 1.00 85.50 97 ALA A C 1
ATOM 785 O O . ALA A 1 97 ? 9.032 3.938 11.146 1.00 85.50 97 ALA A O 1
ATOM 786 N N . THR A 1 98 ? 9.578 2.119 9.952 1.00 83.25 98 THR A N 1
ATOM 787 C CA . THR A 1 98 ? 9.043 1.158 10.930 1.00 83.25 98 THR A CA 1
ATOM 788 C C . THR A 1 98 ? 9.816 1.178 12.246 1.00 83.25 98 THR A C 1
ATOM 790 O O . THR A 1 98 ? 9.210 1.086 13.313 1.00 83.25 98 THR A O 1
ATOM 793 N N . THR A 1 99 ? 11.136 1.382 12.203 1.00 76.44 99 THR A N 1
ATOM 794 C CA . THR A 1 99 ? 11.962 1.517 13.416 1.00 76.44 99 THR A CA 1
ATOM 795 C C . THR A 1 99 ? 11.583 2.767 14.216 1.00 76.44 99 THR A C 1
ATOM 797 O O . THR A 1 99 ? 11.504 2.726 15.446 1.00 76.44 99 THR A O 1
ATOM 800 N N . LYS A 1 100 ? 11.291 3.881 13.531 1.00 66.69 100 LYS A N 1
ATOM 801 C CA . LYS A 1 100 ? 10.834 5.121 14.177 1.00 66.69 100 LYS A CA 1
ATOM 802 C C . LYS A 1 100 ? 9.445 4.959 14.805 1.00 66.69 100 LYS A C 1
ATOM 804 O O . LYS A 1 100 ? 9.236 5.422 15.925 1.00 66.69 100 LYS A O 1
ATOM 809 N N . THR A 1 101 ? 8.529 4.268 14.126 1.00 60.19 101 THR A N 1
ATOM 810 C CA . THR A 1 101 ? 7.190 3.964 14.653 1.00 60.19 101 THR A CA 1
ATOM 811 C C . THR A 1 101 ? 7.247 3.047 15.878 1.00 60.19 101 THR A C 1
ATOM 813 O O . THR A 1 101 ? 6.541 3.306 16.847 1.00 60.19 101 THR A O 1
ATOM 816 N N . SER A 1 102 ? 8.130 2.040 15.894 1.00 57.16 102 SER A N 1
ATOM 817 C CA . SER A 1 102 ? 8.323 1.149 17.053 1.00 57.16 102 SER A CA 1
ATOM 818 C C . SER A 1 102 ? 8.774 1.911 18.310 1.00 57.16 102 SER A C 1
ATOM 820 O O . SER A 1 102 ? 8.197 1.741 19.384 1.00 57.16 102 SER A O 1
ATOM 822 N N . LYS A 1 103 ? 9.724 2.850 18.173 1.00 46.03 103 LYS A N 1
ATOM 823 C CA . LYS A 1 103 ? 10.138 3.721 19.290 1.00 46.03 103 LYS A CA 1
ATOM 824 C C . LYS A 1 103 ? 9.037 4.674 19.767 1.00 46.03 103 LYS A C 1
ATOM 826 O O . LYS A 1 103 ? 8.986 4.972 20.953 1.00 46.03 103 LYS A O 1
ATOM 831 N N . ALA A 1 104 ? 8.173 5.155 18.873 1.00 46.81 104 ALA A N 1
ATOM 832 C CA . ALA A 1 104 ? 7.063 6.036 19.241 1.00 46.81 104 ALA A CA 1
ATOM 833 C C . ALA A 1 104 ? 5.908 5.280 19.930 1.00 46.81 104 ALA A C 1
ATOM 835 O O . ALA A 1 104 ? 5.315 5.803 20.869 1.00 46.81 104 ALA A O 1
ATOM 836 N N . ALA A 1 105 ? 5.624 4.040 19.513 1.00 44.44 105 ALA A N 1
ATOM 837 C CA . ALA A 1 105 ? 4.569 3.204 20.092 1.00 44.44 105 ALA A CA 1
ATOM 838 C C . ALA A 1 105 ? 4.870 2.753 21.535 1.00 44.44 105 ALA A C 1
ATOM 840 O O . ALA A 1 105 ? 3.949 2.590 22.330 1.00 44.44 105 ALA A O 1
ATOM 841 N N . ALA A 1 106 ? 6.148 2.618 21.906 1.00 41.97 106 ALA A N 1
ATOM 842 C CA . ALA A 1 106 ? 6.563 2.282 23.272 1.00 41.97 106 ALA A CA 1
ATOM 843 C C . ALA A 1 106 ? 6.301 3.402 24.308 1.00 41.97 106 ALA A C 1
ATOM 845 O O . ALA A 1 106 ? 6.413 3.157 25.507 1.00 41.97 106 ALA A O 1
ATOM 846 N N . GLY A 1 107 ? 5.957 4.621 23.868 1.00 36.81 107 GLY A N 1
ATOM 847 C CA . GLY A 1 107 ? 5.713 5.782 24.735 1.00 36.81 107 GLY A CA 1
ATOM 848 C C . GLY A 1 107 ? 4.242 6.178 24.913 1.00 36.81 107 GLY A C 1
ATOM 849 O O . GLY A 1 107 ? 3.972 7.164 25.594 1.00 36.81 107 GLY A O 1
ATOM 850 N N . SER A 1 108 ? 3.285 5.465 24.311 1.00 34.09 108 SER A N 1
ATOM 851 C CA . SER A 1 108 ? 1.861 5.835 24.356 1.00 34.09 108 SER A CA 1
ATOM 852 C C . SER A 1 108 ? 0.995 4.714 24.932 1.00 34.09 108 SER A C 1
ATOM 854 O O . SER A 1 108 ? 0.852 3.659 24.320 1.00 34.09 108 SER A O 1
ATOM 856 N N . HIS A 1 109 ? 0.397 4.960 26.103 1.00 31.80 109 HIS A N 1
ATOM 857 C CA . HIS A 1 109 ? -0.564 4.066 26.755 1.00 31.80 109 HIS A CA 1
ATOM 858 C C . HIS A 1 109 ? -1.774 3.710 25.854 1.00 31.80 109 HIS A C 1
ATOM 860 O O . HIS A 1 109 ? -2.273 4.568 25.119 1.00 31.80 109 HIS A O 1
ATOM 866 N N . PRO A 1 110 ? -2.302 2.472 25.944 1.00 36.12 110 PRO A N 1
ATOM 867 C CA . PRO A 1 110 ? -3.245 1.895 24.982 1.00 36.12 110 PRO A CA 1
ATOM 868 C C . PRO A 1 110 ? -4.718 2.213 25.305 1.00 36.12 110 PRO A C 1
ATOM 870 O O . PRO A 1 110 ? -5.514 1.301 25.495 1.00 36.12 110 PRO A O 1
ATOM 873 N N . HIS A 1 111 ? -5.110 3.490 25.390 1.00 32.88 111 HIS A N 1
ATOM 874 C CA . HIS A 1 111 ? -6.499 3.841 25.756 1.00 32.88 111 HIS A CA 1
ATOM 875 C C . HIS A 1 111 ? -7.348 4.482 24.638 1.00 32.88 111 HIS A C 1
ATOM 877 O O . HIS A 1 111 ? -8.507 4.817 24.873 1.00 32.88 111 HIS A O 1
ATOM 883 N N . ASN A 1 112 ? -6.829 4.636 23.412 1.00 30.33 112 ASN A N 1
ATOM 884 C CA . ASN A 1 112 ? -7.484 5.455 22.375 1.00 30.33 112 ASN A CA 1
ATOM 885 C C . ASN A 1 112 ? -7.723 4.757 21.025 1.00 30.33 112 ASN A C 1
ATOM 887 O O . ASN A 1 112 ? -7.662 5.402 19.982 1.00 30.33 112 ASN A O 1
ATOM 891 N N . LEU A 1 113 ? -8.038 3.463 21.030 1.00 30.92 113 LEU A N 1
ATOM 892 C CA . LEU A 1 113 ? -8.633 2.791 19.871 1.00 30.92 113 LEU A CA 1
ATOM 893 C C . LEU A 1 113 ? -9.831 1.974 20.355 1.00 30.92 113 LEU A C 1
ATOM 895 O O . LEU A 1 113 ? -9.723 0.783 20.618 1.00 30.92 113 LEU A O 1
ATOM 899 N 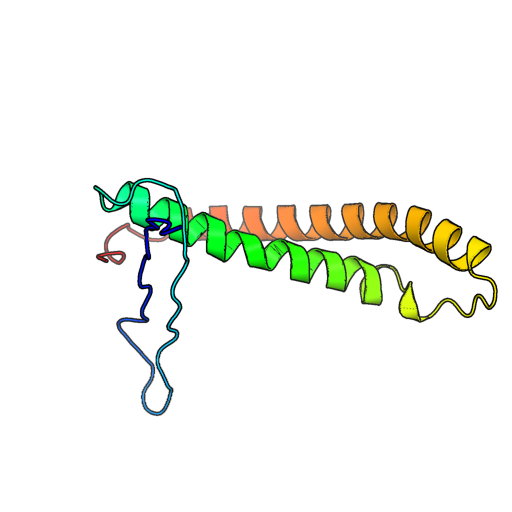N . ARG A 1 114 ? -10.964 2.656 20.542 1.00 27.39 114 ARG A N 1
ATOM 900 C CA . ARG A 1 114 ? -12.274 2.007 20.483 1.00 27.39 114 ARG A CA 1
ATOM 901 C C . ARG A 1 114 ? -12.827 2.290 19.093 1.00 27.39 114 ARG A C 1
ATOM 903 O O . ARG A 1 114 ? -12.822 3.454 18.682 1.00 27.39 114 ARG A O 1
ATOM 910 N N . PHE A 1 115 ? -13.153 1.212 18.389 1.00 39.94 115 PHE A N 1
ATOM 911 C CA . PHE A 1 115 ? -13.858 1.222 17.114 1.00 39.94 115 PHE A CA 1
ATOM 912 C 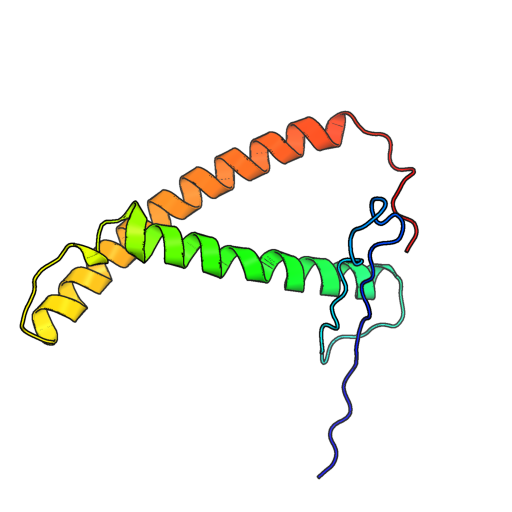C . PHE A 1 115 ? -15.231 1.886 17.266 1.00 39.94 115 PHE A C 1
ATOM 914 O O . PHE A 1 115 ? -15.795 1.822 18.386 1.00 39.94 115 PHE A O 1
#

Foldseek 3Di:
DDDDWDKAWDWDPDDPPPDDIDIDIDIGPFDDPDPVSSVVSVVVVVCVCLVVQLVCLLVPVLVLVVDPDPDPVVNVVSSVVSSVVSVVVSVVVVVVVVVVVVVVVVPDDDDPDDD

Organism: NCBI:txid2211119

pLDDT: mean 84.79, std 18.59, range [27.39, 97.19]